Protein AF-A0A2U2PBG3-F1 (afdb_monomer_lite)

Structure (mmCIF, N/CA/C/O backbone):
data_AF-A0A2U2PBG3-F1
#
_entry.id   AF-A0A2U2PBG3-F1
#
loop_
_atom_site.group_PDB
_atom_site.id
_atom_site.type_symbol
_atom_site.label_atom_id
_atom_site.label_alt_id
_atom_site.label_comp_id
_atom_site.label_asym_id
_atom_site.label_entity_id
_atom_site.label_seq_id
_atom_site.pdbx_PDB_ins_code
_atom_site.Cartn_x
_atom_site.Cartn_y
_atom_site.Cartn_z
_atom_site.occupancy
_atom_site.B_iso_or_equiv
_atom_site.auth_seq_id
_atom_site.auth_comp_id
_atom_site.auth_asym_id
_atom_site.auth_atom_id
_atom_site.pdbx_PDB_model_num
ATOM 1 N N . MET A 1 1 ? 21.845 -10.413 -4.622 1.00 60.34 1 MET A N 1
ATOM 2 C CA . MET A 1 1 ? 20.515 -10.968 -4.950 1.00 60.34 1 MET A CA 1
ATOM 3 C C . MET A 1 1 ? 19.485 -10.016 -4.371 1.00 60.34 1 MET A C 1
ATOM 5 O O . MET A 1 1 ? 19.506 -9.815 -3.165 1.00 60.34 1 MET A O 1
ATOM 9 N N . VAL A 1 2 ? 18.680 -9.362 -5.209 1.00 78.56 2 VAL A N 1
ATOM 10 C CA . VAL A 1 2 ? 17.646 -8.423 -4.742 1.00 78.56 2 VAL A CA 1
ATOM 11 C C . VAL A 1 2 ? 16.502 -9.232 -4.131 1.00 78.56 2 VAL A C 1
ATOM 13 O O . VAL A 1 2 ? 16.025 -10.178 -4.760 1.00 78.56 2 VAL A O 1
ATOM 16 N N . SER A 1 3 ? 16.089 -8.922 -2.899 1.00 86.31 3 SER A N 1
ATOM 17 C CA . SER A 1 3 ? 14.971 -9.625 -2.264 1.00 86.31 3 SER A CA 1
ATOM 18 C C . SER A 1 3 ? 13.630 -8.986 -2.634 1.00 86.31 3 SER A C 1
ATOM 20 O O . SER A 1 3 ? 13.545 -7.786 -2.892 1.00 86.31 3 SER A O 1
ATOM 22 N N . ILE A 1 4 ? 12.540 -9.760 -2.564 1.00 84.69 4 ILE A N 1
ATOM 23 C CA . ILE A 1 4 ? 11.165 -9.235 -2.702 1.00 84.69 4 ILE A CA 1
ATOM 24 C C . ILE A 1 4 ? 10.902 -8.077 -1.723 1.00 84.69 4 ILE A C 1
ATOM 26 O O . ILE A 1 4 ? 10.130 -7.166 -2.019 1.00 84.69 4 ILE A O 1
ATOM 30 N N . THR A 1 5 ? 11.547 -8.096 -0.551 1.00 85.88 5 THR A N 1
ATOM 31 C CA . THR A 1 5 ? 11.418 -7.016 0.432 1.00 85.88 5 THR A CA 1
ATOM 32 C C . THR A 1 5 ? 12.027 -5.720 -0.092 1.00 85.88 5 THR A C 1
ATOM 34 O O . THR A 1 5 ? 11.417 -4.666 0.068 1.00 85.88 5 THR A O 1
ATOM 37 N N . ASP A 1 6 ? 13.179 -5.790 -0.750 1.00 85.31 6 ASP A N 1
ATOM 38 C CA . ASP A 1 6 ? 13.869 -4.611 -1.279 1.00 85.31 6 ASP A CA 1
ATOM 39 C C . ASP A 1 6 ? 13.083 -3.995 -2.440 1.00 85.31 6 ASP A C 1
ATOM 41 O O . ASP A 1 6 ? 12.874 -2.783 -2.467 1.00 85.31 6 ASP A O 1
ATOM 45 N N . ILE A 1 7 ? 12.515 -4.839 -3.308 1.00 86.25 7 ILE A N 1
ATOM 46 C CA . ILE A 1 7 ? 11.623 -4.414 -4.397 1.00 86.25 7 ILE A CA 1
ATOM 47 C C . ILE A 1 7 ? 10.373 -3.729 -3.833 1.00 86.25 7 ILE A C 1
ATOM 49 O O . ILE A 1 7 ? 10.001 -2.645 -4.273 1.00 86.25 7 ILE A O 1
ATOM 53 N N . SER A 1 8 ? 9.746 -4.317 -2.807 1.00 84.88 8 SER A N 1
ATOM 54 C CA . SER A 1 8 ? 8.551 -3.735 -2.181 1.00 84.88 8 SER A CA 1
ATOM 55 C C . SER A 1 8 ? 8.821 -2.355 -1.564 1.00 84.88 8 SER A C 1
ATOM 57 O O . SER A 1 8 ? 8.007 -1.446 -1.709 1.00 84.88 8 SER A O 1
ATOM 59 N N . LYS A 1 9 ? 10.002 -2.171 -0.954 1.00 84.56 9 LYS A N 1
ATOM 60 C CA . LYS A 1 9 ? 10.439 -0.886 -0.393 1.00 84.56 9 LYS A CA 1
ATOM 61 C C . LYS A 1 9 ? 10.708 0.146 -1.487 1.00 84.56 9 LYS A C 1
ATOM 63 O O . LYS A 1 9 ? 10.259 1.277 -1.360 1.00 84.56 9 LYS A O 1
ATOM 68 N N . SER A 1 10 ? 11.388 -0.247 -2.565 1.00 80.94 10 SER A N 1
ATOM 69 C CA . SER A 1 10 ? 11.679 0.633 -3.705 1.00 80.94 10 SER A CA 1
ATOM 70 C C . SER A 1 10 ? 10.416 1.098 -4.435 1.00 80.94 10 SER A C 1
ATOM 72 O O . SER A 1 10 ? 10.370 2.216 -4.937 1.00 80.94 10 SER A O 1
ATOM 74 N N . LEU A 1 11 ? 9.392 0.247 -4.493 1.00 83.62 11 LEU A N 1
ATOM 75 C CA . LEU A 1 11 ? 8.099 0.544 -5.116 1.00 83.62 11 LEU A CA 1
ATOM 76 C C . LEU A 1 11 ? 7.112 1.231 -4.162 1.00 83.62 11 LEU A C 1
ATOM 78 O O . LEU A 1 11 ? 6.005 1.557 -4.580 1.00 83.62 11 LEU A O 1
ATOM 82 N N . ASN A 1 12 ? 7.484 1.423 -2.891 1.00 83.25 12 ASN A N 1
ATOM 83 C CA . ASN A 1 12 ? 6.617 1.938 -1.831 1.00 83.25 12 ASN A CA 1
ATOM 84 C C . ASN A 1 12 ? 5.272 1.189 -1.720 1.00 83.25 12 ASN A C 1
ATOM 86 O O . ASN A 1 12 ? 4.218 1.789 -1.523 1.00 83.25 12 ASN A O 1
ATOM 90 N N . VAL A 1 13 ? 5.297 -0.139 -1.858 1.00 81.25 13 VAL A N 1
ATOM 91 C CA . VAL A 1 13 ? 4.108 -0.992 -1.724 1.00 81.25 13 VAL A CA 1
ATOM 92 C C . VAL A 1 13 ? 4.339 -2.115 -0.729 1.00 81.25 13 VAL A C 1
ATOM 94 O O . VAL A 1 13 ? 5.455 -2.579 -0.507 1.00 81.25 13 VAL A O 1
ATOM 97 N N . ASN A 1 14 ? 3.259 -2.618 -0.136 1.00 86.38 14 ASN A N 1
ATOM 98 C CA . ASN A 1 14 ? 3.339 -3.789 0.727 1.00 86.38 14 ASN A CA 1
ATOM 99 C C . ASN A 1 14 ? 3.759 -5.033 -0.086 1.00 86.38 14 ASN A C 1
ATOM 101 O O . ASN A 1 14 ? 3.295 -5.243 -1.208 1.00 86.38 14 ASN A O 1
ATOM 105 N N . ARG A 1 15 ? 4.567 -5.920 0.512 1.00 86.44 15 ARG A N 1
ATOM 106 C CA . ARG A 1 15 ? 4.927 -7.230 -0.064 1.00 86.44 15 ARG A CA 1
ATOM 107 C C . ARG A 1 15 ? 3.707 -8.028 -0.534 1.00 86.44 15 ARG A C 1
ATOM 109 O O . ARG A 1 15 ? 3.780 -8.684 -1.566 1.00 86.44 15 ARG A O 1
ATOM 116 N N . ARG A 1 16 ? 2.572 -7.945 0.174 1.00 86.00 16 ARG A N 1
ATOM 117 C CA . ARG A 1 16 ? 1.319 -8.601 -0.249 1.00 86.00 16 ARG A CA 1
ATOM 118 C C . ARG A 1 16 ? 0.794 -8.051 -1.580 1.00 86.00 16 ARG A C 1
ATOM 120 O O . ARG A 1 16 ? 0.332 -8.828 -2.408 1.00 86.00 16 ARG A O 1
ATOM 127 N N . THR A 1 17 ? 0.893 -6.741 -1.799 1.00 84.19 17 THR A N 1
ATOM 128 C CA . THR A 1 17 ? 0.526 -6.092 -3.066 1.00 84.19 17 THR A CA 1
ATOM 129 C C . THR A 1 17 ? 1.440 -6.555 -4.193 1.00 84.19 17 THR A C 1
ATOM 131 O O . THR A 1 17 ? 0.950 -6.930 -5.254 1.00 84.19 17 THR A O 1
ATOM 134 N N . LEU A 1 18 ? 2.746 -6.630 -3.928 1.00 85.81 18 LEU A N 1
ATOM 135 C CA . LEU A 1 18 ? 3.725 -7.133 -4.890 1.00 85.81 18 LEU A CA 1
ATOM 136 C C . LEU A 1 18 ? 3.441 -8.595 -5.288 1.00 85.81 18 LEU A C 1
ATOM 138 O O . LEU A 1 18 ? 3.420 -8.909 -6.475 1.00 85.81 18 LEU A O 1
ATOM 142 N N . TYR A 1 19 ? 3.117 -9.475 -4.331 1.00 88.06 19 TYR A N 1
ATOM 143 C CA . TYR A 1 19 ? 2.685 -10.848 -4.639 1.00 88.06 19 TYR A CA 1
ATOM 144 C C . TYR A 1 19 ? 1.396 -10.891 -5.464 1.00 88.06 19 TYR A C 1
ATOM 146 O O . TYR A 1 19 ? 1.297 -11.669 -6.409 1.00 88.06 19 TYR A O 1
ATOM 154 N N . ASN A 1 20 ? 0.423 -10.038 -5.139 1.00 86.12 20 ASN A N 1
ATOM 155 C CA . ASN A 1 20 ? -0.838 -9.955 -5.874 1.00 86.12 20 ASN A CA 1
ATOM 156 C C . ASN A 1 20 ? -0.665 -9.470 -7.318 1.00 86.12 20 ASN A C 1
ATOM 158 O O . ASN A 1 20 ? -1.520 -9.749 -8.152 1.00 86.12 20 ASN A O 1
ATOM 162 N N . TRP A 1 21 ? 0.385 -8.712 -7.630 1.00 86.56 21 TRP A N 1
ATOM 163 C CA . TRP A 1 21 ? 0.666 -8.327 -9.012 1.00 86.56 21 TRP A CA 1
ATOM 164 C C . TRP A 1 21 ? 1.177 -9.508 -9.827 1.00 86.56 21 TRP A C 1
ATOM 166 O O . TRP A 1 21 ? 0.699 -9.710 -10.938 1.00 86.56 21 TRP A O 1
ATOM 176 N N . PHE A 1 22 ? 2.044 -10.345 -9.255 1.00 83.19 22 PHE A N 1
ATOM 177 C CA . PHE A 1 22 ? 2.553 -11.539 -9.937 1.00 83.19 22 PHE A CA 1
ATOM 178 C C . PHE A 1 22 ? 1.494 -12.618 -10.189 1.00 83.19 22 PHE A C 1
ATOM 180 O O . PHE A 1 22 ? 1.693 -13.476 -11.043 1.00 83.19 22 PHE A O 1
ATOM 187 N N . THR A 1 23 ? 0.364 -12.589 -9.480 1.00 86.56 23 THR A N 1
ATOM 188 C CA . THR A 1 23 ? -0.758 -13.506 -9.736 1.00 86.56 23 THR A CA 1
ATOM 189 C C . THR A 1 23 ? -1.729 -12.994 -10.799 1.00 86.56 23 THR A C 1
ATOM 191 O O . THR A 1 23 ? -2.601 -13.746 -11.237 1.00 86.56 23 THR A O 1
ATOM 194 N N . ARG A 1 24 ? -1.611 -11.731 -11.233 1.00 86.31 24 ARG A N 1
ATOM 195 C CA . ARG A 1 24 ? -2.486 -11.149 -12.256 1.00 86.31 24 ARG A CA 1
ATOM 196 C C . ARG A 1 24 ? -1.910 -11.383 -13.656 1.00 86.31 24 ARG A C 1
ATOM 198 O O . ARG A 1 24 ? -0.721 -11.176 -13.866 1.00 86.31 24 ARG A O 1
ATOM 205 N N . PRO A 1 25 ? -2.754 -11.706 -14.653 1.00 81.44 25 PRO A N 1
ATOM 206 C CA . PRO A 1 25 ? -2.310 -11.902 -16.036 1.00 81.44 25 PRO A CA 1
ATOM 207 C C . PRO A 1 25 ? -1.916 -10.594 -16.740 1.00 81.44 25 PRO A C 1
ATOM 209 O O . PRO A 1 25 ? -1.335 -10.625 -17.819 1.00 81.44 25 PRO A O 1
ATOM 212 N N . ARG A 1 26 ? -2.271 -9.438 -16.165 1.00 83.31 26 ARG A N 1
ATOM 213 C CA . ARG A 1 26 ? -1.918 -8.110 -16.672 1.00 83.31 26 ARG A CA 1
ATOM 214 C C . ARG A 1 26 ? -1.379 -7.262 -15.532 1.00 83.31 26 ARG A C 1
ATOM 216 O O . ARG A 1 26 ? -2.018 -7.160 -14.483 1.00 83.31 26 ARG A O 1
ATOM 223 N N . ILE A 1 27 ? -0.235 -6.637 -15.774 1.00 84.88 27 ILE A N 1
ATOM 224 C CA . ILE A 1 27 ? 0.441 -5.73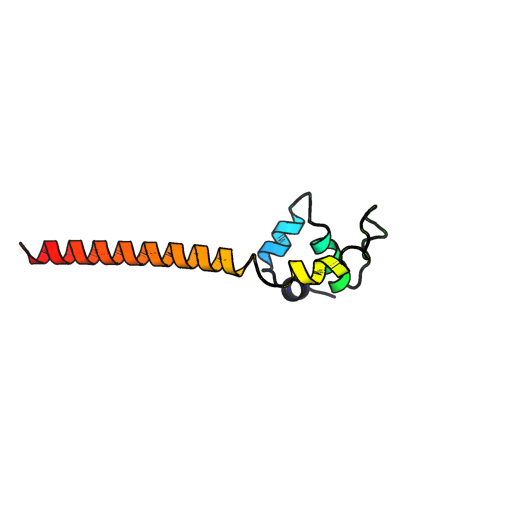4 -14.845 1.00 84.88 27 ILE A CA 1
ATOM 225 C C . ILE A 1 27 ? 0.625 -4.394 -15.570 1.00 84.88 27 ILE A C 1
ATOM 227 O O . ILE A 1 27 ? 0.944 -4.407 -16.759 1.00 84.88 27 ILE A O 1
ATOM 231 N N . PRO A 1 28 ? 0.400 -3.248 -14.902 1.00 83.44 28 PRO A N 1
ATOM 232 C CA . PRO A 1 28 ? 0.651 -1.947 -15.505 1.00 83.44 28 PRO A CA 1
ATOM 233 C C . PRO A 1 28 ? 2.112 -1.790 -15.928 1.00 83.44 28 PRO A C 1
ATOM 235 O O . PRO A 1 28 ? 3.026 -2.156 -15.190 1.00 83.44 28 PRO A O 1
ATOM 238 N N . GLU A 1 29 ? 2.319 -1.169 -17.080 1.00 83.69 29 GLU A N 1
ATOM 239 C CA . GLU A 1 29 ? 3.629 -0.965 -17.698 1.00 83.69 29 GLU A CA 1
ATOM 240 C C . GLU A 1 29 ? 4.636 -0.263 -16.770 1.00 83.69 29 GLU A C 1
ATOM 242 O O . GLU A 1 29 ? 5.757 -0.729 -16.569 1.00 83.69 29 GLU A O 1
ATOM 247 N N . ALA A 1 30 ? 4.185 0.796 -16.089 1.00 80.56 30 ALA A N 1
ATOM 248 C CA . ALA A 1 30 ? 4.987 1.541 -15.121 1.00 80.56 30 ALA A CA 1
ATOM 249 C C . ALA A 1 30 ? 5.508 0.670 -13.964 1.00 80.56 30 ALA A C 1
ATOM 251 O O . ALA A 1 30 ? 6.605 0.896 -13.459 1.00 80.56 30 ALA A O 1
ATOM 252 N N . VAL A 1 31 ? 4.742 -0.340 -13.537 1.00 84.19 31 VAL A N 1
ATOM 253 C CA . VAL A 1 31 ? 5.169 -1.259 -12.471 1.00 84.19 31 VAL A CA 1
ATOM 254 C C . VAL A 1 31 ? 6.274 -2.181 -12.979 1.00 84.19 31 VAL A C 1
ATOM 256 O O . VAL A 1 31 ? 7.251 -2.397 -12.267 1.00 84.19 31 VAL A O 1
ATOM 259 N N . VAL A 1 32 ? 6.149 -2.689 -14.208 1.00 85.94 32 VAL A N 1
ATOM 260 C CA . VAL A 1 32 ? 7.152 -3.568 -14.830 1.00 85.94 32 VAL A CA 1
ATOM 261 C C . VAL A 1 32 ? 8.485 -2.839 -14.993 1.00 85.94 32 VAL A C 1
ATOM 263 O O . VAL A 1 32 ? 9.517 -3.371 -14.587 1.00 85.94 32 VAL A O 1
ATOM 266 N N . LEU A 1 33 ? 8.462 -1.601 -15.491 1.00 84.38 33 LEU A N 1
ATOM 267 C CA . LEU A 1 33 ? 9.676 -0.796 -15.655 1.00 84.38 33 LEU A CA 1
ATOM 268 C C . LEU A 1 33 ? 10.331 -0.443 -14.317 1.00 84.38 33 LEU A C 1
ATOM 270 O O . LEU A 1 33 ? 11.535 -0.618 -14.170 1.00 84.38 33 LEU A O 1
ATOM 274 N N . ASN A 1 34 ? 9.553 -0.068 -13.298 1.00 82.94 34 ASN A N 1
ATOM 275 C CA . ASN A 1 34 ? 10.115 0.191 -11.970 1.00 82.94 34 ASN A CA 1
ATOM 276 C C . ASN A 1 34 ? 10.712 -1.072 -11.316 1.00 82.94 34 ASN A C 1
ATOM 278 O O . ASN A 1 34 ? 11.701 -0.980 -10.587 1.00 82.94 34 ASN A O 1
ATO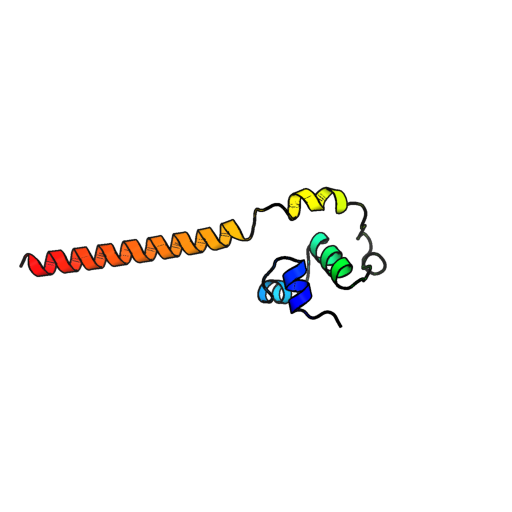M 282 N N . ILE A 1 35 ? 10.122 -2.254 -11.547 1.00 86.94 35 ILE A N 1
ATOM 283 C CA . ILE A 1 35 ? 10.719 -3.525 -11.108 1.00 86.94 35 ILE A CA 1
ATOM 284 C C . ILE A 1 35 ? 12.039 -3.750 -11.846 1.00 86.94 35 ILE A C 1
ATOM 286 O O . ILE A 1 35 ? 13.014 -4.121 -11.199 1.00 86.94 35 ILE A O 1
ATOM 290 N N . GLY A 1 36 ? 12.068 -3.492 -13.157 1.00 85.31 36 GLY A N 1
ATOM 291 C CA . GLY A 1 36 ? 13.253 -3.594 -14.008 1.00 85.31 36 GLY A CA 1
ATOM 292 C C . GLY A 1 36 ? 14.397 -2.734 -13.493 1.00 85.31 36 GLY A C 1
ATOM 293 O O . GLY A 1 36 ? 15.458 -3.261 -13.168 1.00 85.31 36 GLY A O 1
ATOM 294 N N . ASP A 1 37 ? 14.137 -1.447 -13.273 1.00 83.94 37 ASP A N 1
ATOM 295 C CA . ASP A 1 37 ? 15.086 -0.508 -12.670 1.00 83.94 37 ASP A CA 1
ATOM 296 C C . ASP A 1 37 ? 15.608 -1.014 -11.314 1.00 83.94 37 ASP A C 1
ATOM 298 O O . ASP A 1 37 ? 16.807 -0.965 -11.038 1.00 83.94 37 ASP A O 1
ATOM 302 N N . CYS A 1 38 ? 14.720 -1.543 -10.464 1.00 83.88 38 CYS A N 1
ATOM 303 C CA . CYS A 1 38 ? 15.077 -2.025 -9.129 1.00 83.88 38 CYS A CA 1
ATOM 304 C C . CYS A 1 38 ? 15.992 -3.261 -9.162 1.00 83.88 38 CYS A C 1
ATOM 306 O O . CYS A 1 38 ? 16.867 -3.410 -8.306 1.00 83.88 38 CYS A O 1
ATOM 308 N N . ILE A 1 39 ? 15.807 -4.149 -10.143 1.00 87.06 39 ILE A N 1
ATOM 309 C CA . ILE A 1 39 ? 16.628 -5.357 -10.306 1.00 87.06 39 ILE A CA 1
ATOM 310 C C . ILE A 1 39 ? 17.784 -5.172 -11.301 1.00 87.06 39 ILE A C 1
ATOM 312 O O . ILE A 1 39 ? 18.553 -6.111 -11.506 1.00 87.06 39 ILE A O 1
ATOM 316 N N . GLY A 1 40 ? 17.927 -3.981 -11.893 1.00 85.50 40 GLY A N 1
ATOM 317 C CA . GLY A 1 40 ? 18.929 -3.681 -12.915 1.00 85.50 40 GLY A CA 1
ATOM 318 C C . GLY A 1 40 ? 18.704 -4.450 -14.219 1.00 85.50 40 GLY A C 1
ATOM 319 O O . GLY A 1 40 ? 19.667 -4.891 -14.844 1.00 85.50 40 GLY A O 1
ATOM 320 N N . TYR A 1 41 ? 17.443 -4.664 -14.593 1.00 85.75 41 TYR A N 1
ATOM 321 C CA . TYR A 1 41 ? 17.045 -5.425 -15.770 1.00 85.75 41 TYR A CA 1
ATOM 322 C C . TYR A 1 41 ? 16.171 -4.597 -16.707 1.00 85.75 41 TYR A C 1
ATOM 324 O O . TYR A 1 41 ? 15.207 -3.966 -16.280 1.00 85.75 41 TYR A O 1
ATOM 332 N N . ASP A 1 42 ? 16.483 -4.660 -17.997 1.00 83.19 42 ASP A N 1
ATOM 333 C CA . ASP A 1 42 ? 15.710 -3.995 -19.035 1.00 83.19 42 ASP A CA 1
ATOM 334 C C . ASP A 1 42 ? 14.704 -4.967 -19.665 1.00 83.19 42 ASP A C 1
ATOM 336 O O . ASP A 1 42 ? 15.068 -5.919 -20.359 1.00 83.19 42 ASP A O 1
ATOM 340 N N . PHE A 1 43 ? 13.421 -4.721 -19.409 1.00 84.62 43 PHE A N 1
ATOM 341 C CA . PHE A 1 43 ? 12.325 -5.528 -19.935 1.00 84.62 43 PHE A CA 1
ATOM 342 C C . PHE A 1 43 ? 11.931 -5.163 -21.376 1.00 84.62 43 PHE A C 1
ATOM 344 O O . PHE A 1 43 ? 11.200 -5.936 -22.001 1.00 84.62 43 PHE A O 1
ATOM 351 N N . SER A 1 44 ? 12.407 -4.036 -21.924 1.00 82.19 44 SER A N 1
ATOM 352 C CA . SER A 1 44 ? 12.057 -3.583 -23.284 1.00 82.19 44 SER A CA 1
ATOM 353 C C . SER A 1 44 ? 12.458 -4.594 -24.364 1.00 82.19 44 SER A C 1
ATOM 355 O O . SER A 1 44 ? 11.781 -4.757 -25.375 1.00 82.19 44 SER A O 1
ATOM 357 N N . VAL A 1 45 ? 13.514 -5.371 -24.102 1.00 82.38 45 VAL A N 1
ATOM 358 C CA . VAL A 1 45 ? 14.010 -6.430 -24.993 1.00 82.38 45 VAL A CA 1
ATOM 359 C C . VAL A 1 45 ? 13.031 -7.607 -25.102 1.00 82.38 45 VAL A C 1
ATOM 361 O O . VAL A 1 45 ? 13.029 -8.327 -26.099 1.00 82.38 45 VAL A O 1
ATOM 364 N N . GLN A 1 46 ? 12.205 -7.832 -24.078 1.00 84.12 46 GLN A N 1
ATOM 365 C CA . GLN A 1 46 ? 11.321 -8.999 -23.973 1.00 84.12 46 GLN A CA 1
ATOM 366 C C . GLN A 1 46 ? 9.847 -8.665 -24.194 1.00 84.12 46 GLN A C 1
ATOM 368 O O . GLN A 1 46 ? 9.058 -9.557 -24.510 1.00 84.12 46 GLN A O 1
ATOM 373 N N . ILE A 1 47 ? 9.469 -7.403 -24.000 1.00 82.12 47 ILE A N 1
ATOM 374 C CA . ILE A 1 47 ? 8.084 -6.946 -24.033 1.00 82.12 47 ILE A CA 1
ATOM 375 C C . ILE A 1 47 ? 7.959 -5.917 -25.163 1.00 82.12 47 ILE A C 1
ATOM 377 O O . ILE A 1 47 ? 8.349 -4.765 -24.988 1.00 82.12 47 ILE A O 1
ATOM 381 N N . PRO A 1 48 ? 7.426 -6.313 -26.334 1.00 77.56 48 PRO A N 1
ATOM 382 C CA . PRO A 1 48 ? 7.226 -5.395 -27.449 1.00 77.56 48 PRO A CA 1
ATOM 383 C C . PRO A 1 48 ? 6.291 -4.244 -27.054 1.00 77.56 48 PRO A C 1
ATOM 385 O O . PRO A 1 48 ? 5.183 -4.494 -26.576 1.00 77.56 48 PRO A O 1
ATOM 388 N N . GLY A 1 49 ? 6.723 -3.001 -27.282 1.00 75.81 49 GLY A N 1
ATOM 389 C CA . GLY A 1 49 ? 5.967 -1.790 -26.938 1.00 75.81 49 GLY A CA 1
ATOM 390 C C . GLY A 1 49 ? 6.194 -1.267 -25.517 1.00 75.81 49 GLY A C 1
ATOM 391 O O . GLY A 1 49 ? 5.485 -0.356 -25.109 1.00 75.81 49 GLY A O 1
ATOM 392 N N . LEU A 1 50 ? 7.150 -1.841 -24.777 1.00 73.12 50 LEU A N 1
ATOM 393 C CA . LEU A 1 50 ? 7.603 -1.338 -23.483 1.00 73.12 50 LEU A CA 1
ATOM 394 C C . LEU A 1 50 ? 8.746 -0.336 -23.695 1.00 73.12 50 LEU A C 1
ATOM 396 O O . LEU A 1 50 ? 9.917 -0.720 -23.684 1.00 73.12 50 LEU A O 1
ATOM 400 N N . ASP A 1 51 ? 8.410 0.936 -23.896 1.00 67.50 51 ASP A N 1
ATOM 401 C CA . ASP A 1 51 ? 9.400 1.977 -24.175 1.00 67.50 51 ASP A CA 1
ATOM 402 C C . ASP A 1 51 ? 9.718 2.784 -22.907 1.00 67.50 51 ASP A C 1
ATOM 404 O O . ASP A 1 51 ? 8.908 3.551 -22.380 1.00 67.50 51 ASP A O 1
ATOM 408 N N . SER A 1 52 ? 10.960 2.670 -22.429 1.00 61.44 52 SER A N 1
ATOM 409 C CA . SER A 1 52 ? 11.454 3.371 -21.231 1.00 61.44 52 SER A CA 1
ATOM 410 C C . SER A 1 52 ? 11.388 4.907 -21.335 1.00 61.44 52 SER A C 1
ATOM 412 O O . SER A 1 52 ? 11.481 5.604 -20.322 1.00 61.44 52 SER A O 1
ATOM 414 N N . SER A 1 53 ? 11.233 5.460 -22.545 1.00 57.59 53 SER A N 1
ATOM 415 C CA . SER A 1 53 ? 11.216 6.904 -22.807 1.00 57.59 53 SER A CA 1
ATOM 416 C C . SER A 1 53 ? 9.925 7.606 -22.385 1.00 57.59 53 SER A C 1
ATOM 418 O O . SER A 1 53 ? 9.981 8.769 -21.978 1.00 57.59 53 SER A O 1
ATOM 420 N N . ASP A 1 54 ? 8.776 6.926 -22.432 1.00 53.22 54 ASP A N 1
ATOM 421 C CA . ASP A 1 54 ? 7.480 7.575 -22.189 1.00 53.22 54 ASP A CA 1
ATOM 422 C C . ASP A 1 54 ? 7.149 7.698 -20.693 1.00 53.22 54 ASP A C 1
ATOM 424 O O . ASP A 1 54 ? 6.418 8.599 -20.270 1.00 53.22 54 ASP A O 1
ATOM 428 N N . ILE A 1 55 ? 7.768 6.874 -19.842 1.00 53.06 55 ILE A N 1
ATOM 429 C CA . ILE A 1 55 ? 7.436 6.814 -18.409 1.00 53.06 55 ILE A CA 1
ATOM 430 C C . ILE A 1 55 ? 8.161 7.882 -17.584 1.00 53.06 55 ILE A C 1
ATOM 432 O O . ILE A 1 55 ? 7.658 8.293 -16.538 1.00 53.06 55 ILE A O 1
ATOM 436 N N . ILE A 1 56 ? 9.287 8.427 -18.060 1.00 51.53 56 ILE A N 1
ATOM 437 C CA . ILE A 1 56 ? 10.001 9.514 -17.360 1.00 51.53 56 ILE A CA 1
ATOM 438 C C . ILE A 1 56 ? 9.090 10.744 -17.182 1.00 51.53 56 ILE A C 1
ATOM 440 O O . ILE A 1 56 ? 9.193 11.447 -16.176 1.00 51.53 56 ILE A O 1
ATOM 444 N N . ARG A 1 57 ? 8.143 10.964 -18.107 1.00 49.09 57 ARG A N 1
ATOM 445 C CA . ARG A 1 57 ? 7.127 12.024 -17.998 1.00 49.09 57 ARG A CA 1
ATOM 446 C C . ARG A 1 57 ? 6.051 11.699 -16.954 1.00 49.09 57 ARG A C 1
ATOM 448 O O . ARG A 1 57 ? 5.695 12.579 -16.182 1.00 49.09 57 ARG A O 1
ATOM 455 N N . ASN A 1 58 ? 5.638 10.435 -16.844 1.00 48.50 58 ASN A N 1
ATOM 456 C CA . ASN A 1 58 ? 4.637 9.969 -15.872 1.00 48.50 58 ASN A CA 1
ATOM 457 C C . ASN A 1 58 ? 5.204 9.704 -14.462 1.00 48.50 58 ASN A C 1
ATOM 459 O O . ASN A 1 58 ? 4.448 9.532 -13.507 1.00 48.50 58 ASN A O 1
ATOM 463 N N . LYS A 1 59 ? 6.535 9.670 -14.297 1.00 49.09 59 LYS A N 1
ATOM 464 C CA . LYS A 1 59 ? 7.200 9.403 -13.009 1.00 49.09 59 LYS A CA 1
ATOM 465 C C . LYS A 1 59 ? 6.941 10.496 -11.967 1.00 49.09 59 LYS A C 1
ATOM 467 O O . LYS A 1 59 ? 6.977 10.196 -10.779 1.00 49.09 59 LYS A O 1
ATOM 472 N N . LYS A 1 60 ? 6.647 11.732 -12.390 1.00 48.03 60 LYS A N 1
ATOM 473 C CA . LYS A 1 60 ? 6.222 12.806 -11.475 1.00 48.03 60 LYS A CA 1
ATOM 474 C C . LYS A 1 60 ? 4.770 12.641 -11.019 1.00 48.03 60 LYS A C 1
ATOM 476 O 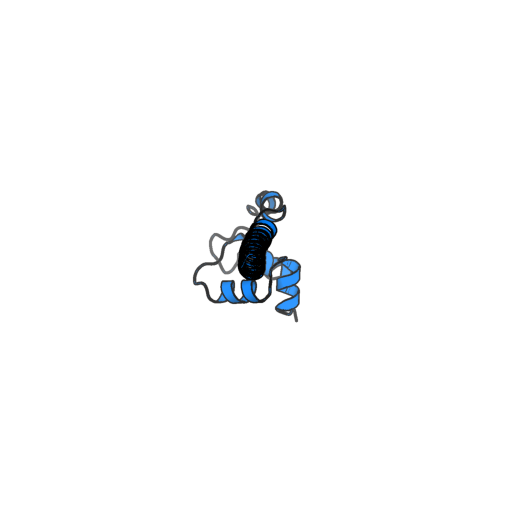O . LYS A 1 60 ? 4.498 12.817 -9.842 1.00 48.03 60 LYS A O 1
ATOM 481 N N . ASP A 1 61 ? 3.887 12.173 -11.895 1.00 45.81 61 ASP A N 1
ATOM 482 C CA . ASP A 1 61 ? 2.454 12.096 -11.586 1.00 45.81 61 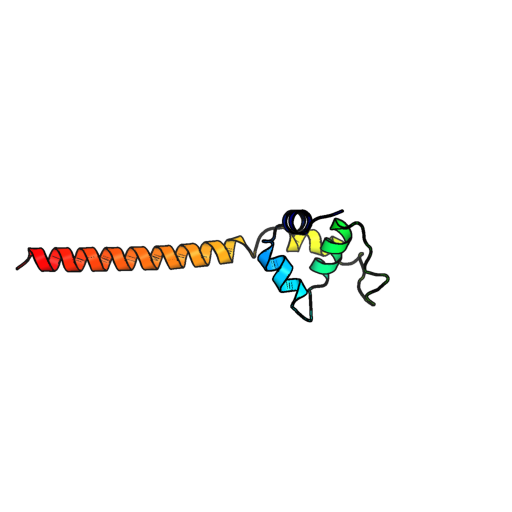ASP A CA 1
ATOM 483 C C . ASP A 1 61 ? 2.045 10.811 -10.840 1.00 45.81 61 ASP A C 1
ATOM 485 O O . ASP A 1 61 ? 1.035 10.798 -10.144 1.00 45.81 61 ASP A O 1
ATOM 489 N N . ILE A 1 62 ? 2.821 9.720 -10.936 1.00 50.94 62 ILE A N 1
ATOM 490 C CA . ILE A 1 62 ? 2.486 8.438 -10.275 1.00 50.94 62 ILE A CA 1
ATOM 491 C C . ILE A 1 62 ? 3.116 8.316 -8.875 1.00 50.94 62 ILE A C 1
ATOM 493 O O . ILE A 1 62 ? 2.548 7.664 -7.997 1.00 50.94 62 ILE A O 1
ATOM 497 N N . PHE A 1 63 ? 4.281 8.933 -8.641 1.00 48.94 63 PHE A N 1
ATOM 498 C CA . PHE A 1 63 ? 4.984 8.843 -7.352 1.00 48.94 63 PHE A CA 1
ATOM 499 C C . PHE A 1 63 ? 4.518 9.882 -6.322 1.00 48.94 63 PHE A C 1
ATOM 501 O O . PHE A 1 63 ? 4.760 9.697 -5.129 1.00 48.94 63 PHE A O 1
ATOM 508 N N . GLU A 1 64 ? 3.801 10.926 -6.742 1.00 42.88 64 GLU A N 1
ATOM 509 C CA . GLU A 1 64 ? 3.329 12.004 -5.869 1.00 42.88 64 GLU A CA 1
ATOM 510 C C . GLU A 1 64 ? 1.839 11.820 -5.491 1.00 42.88 64 GLU A C 1
ATOM 512 O O . GLU A 1 64 ? 0.966 12.610 -5.815 1.00 42.88 64 GLU A O 1
ATOM 517 N N . GLY A 1 65 ? 1.544 10.745 -4.746 1.00 45.59 65 GLY A N 1
ATOM 518 C CA . GLY A 1 65 ? 0.657 10.870 -3.579 1.00 45.59 65 GLY A CA 1
ATOM 519 C C . GLY A 1 65 ? -0.864 10.688 -3.696 1.00 45.59 65 GLY A C 1
ATOM 520 O O . GLY A 1 65 ? -1.580 11.507 -3.123 1.00 45.59 65 GLY A O 1
ATOM 521 N N . THR A 1 66 ? -1.426 9.628 -4.303 1.00 46.47 66 THR A N 1
ATOM 522 C CA . THR A 1 66 ? -2.916 9.518 -4.283 1.00 46.47 66 THR A CA 1
ATOM 523 C C . THR A 1 66 ? -3.572 8.136 -4.171 1.00 46.47 66 THR A C 1
ATOM 525 O O . THR A 1 66 ? -4.776 8.056 -4.352 1.00 46.47 66 THR A O 1
ATOM 528 N N . SER A 1 67 ? -2.892 7.037 -3.822 1.00 50.22 67 SER A N 1
ATOM 529 C CA . SER A 1 67 ? -3.616 5.743 -3.708 1.00 50.22 67 SER A CA 1
ATOM 530 C C . SER A 1 67 ? -3.501 5.017 -2.374 1.00 50.22 67 SER A C 1
ATOM 532 O O . SER A 1 67 ? -4.481 4.412 -1.956 1.00 50.22 67 SER A O 1
ATOM 534 N N . LEU A 1 68 ? -2.371 5.089 -1.667 1.00 51.56 68 LEU A N 1
ATOM 535 C CA . LEU A 1 68 ? -2.228 4.335 -0.414 1.00 51.56 68 LEU A CA 1
ATOM 536 C C . LEU A 1 68 ? -2.826 5.064 0.795 1.00 51.56 68 LEU A C 1
ATOM 538 O O . LEU A 1 68 ? -3.435 4.423 1.642 1.00 51.56 68 LEU A O 1
ATOM 542 N N . SER A 1 69 ? -2.722 6.394 0.853 1.00 53.00 69 SER A N 1
ATOM 543 C CA . SER A 1 69 ? -3.260 7.186 1.967 1.00 53.00 69 SER A CA 1
ATOM 544 C C . SER A 1 69 ? -4.787 7.195 1.982 1.00 53.00 69 SER A C 1
ATOM 546 O O . SER A 1 69 ? -5.386 7.091 3.042 1.00 53.00 69 SER A O 1
ATOM 548 N N . ILE A 1 70 ? -5.422 7.285 0.807 1.00 56.12 70 ILE A N 1
ATOM 549 C CA . ILE A 1 70 ? -6.884 7.375 0.699 1.00 56.12 70 ILE A CA 1
ATOM 550 C C . ILE A 1 70 ? -7.539 6.073 1.154 1.00 56.12 70 ILE A C 1
ATOM 552 O O . ILE A 1 70 ? -8.491 6.124 1.926 1.00 56.12 70 ILE A O 1
ATOM 556 N N . ASP A 1 71 ? -7.021 4.920 0.724 1.00 58.16 71 ASP A N 1
ATOM 557 C CA . ASP A 1 71 ? -7.574 3.630 1.139 1.00 58.16 71 ASP A CA 1
ATOM 558 C C . ASP A 1 71 ? -7.324 3.376 2.632 1.00 58.16 71 ASP A C 1
ATOM 560 O O . ASP A 1 71 ? -8.258 3.021 3.354 1.00 58.16 71 ASP A O 1
ATOM 564 N N . ASP A 1 72 ? -6.109 3.626 3.135 1.00 67.94 72 ASP A N 1
ATOM 565 C CA . ASP A 1 72 ? -5.816 3.460 4.563 1.00 67.94 72 ASP A CA 1
ATOM 566 C C . ASP A 1 72 ? -6.659 4.400 5.435 1.00 67.94 72 ASP A C 1
ATOM 568 O O . ASP A 1 72 ? -7.193 3.974 6.462 1.00 67.94 72 ASP A O 1
ATOM 572 N N . ASP A 1 73 ? -6.826 5.661 5.040 1.00 78.38 73 ASP A N 1
ATOM 573 C CA . ASP A 1 73 ? -7.629 6.617 5.798 1.00 78.38 73 ASP A CA 1
ATOM 574 C C . ASP A 1 73 ? -9.128 6.328 5.669 1.00 78.38 73 ASP A C 1
ATOM 576 O O . ASP A 1 73 ? -9.857 6.464 6.652 1.00 78.38 73 ASP A O 1
ATOM 580 N N . PHE A 1 74 ? -9.597 5.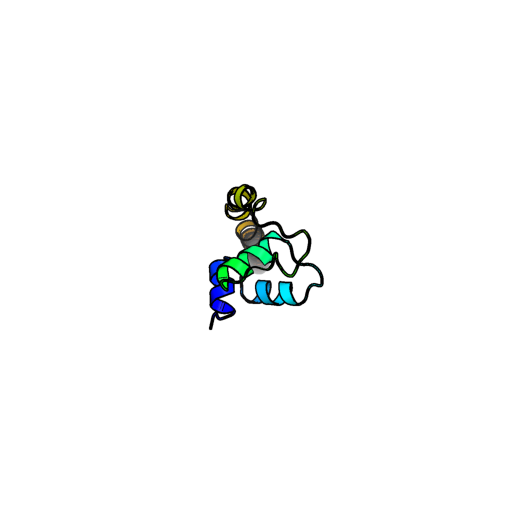815 4.528 1.00 82.56 74 PHE A N 1
ATOM 581 C CA . PHE A 1 74 ? -10.981 5.369 4.357 1.00 82.56 74 PHE A CA 1
ATOM 582 C C . PHE A 1 74 ? -11.328 4.215 5.302 1.00 82.56 74 PHE A C 1
ATOM 584 O O . PHE A 1 74 ? -12.348 4.263 6.000 1.00 82.56 74 PHE A O 1
ATOM 591 N N . TYR A 1 75 ? -10.480 3.184 5.379 1.00 82.69 75 TYR A N 1
ATOM 592 C CA . TYR A 1 75 ? -10.721 2.057 6.283 1.00 82.69 75 TYR A CA 1
ATOM 593 C C . TYR A 1 75 ? -10.557 2.449 7.754 1.00 82.69 75 TYR A C 1
ATOM 595 O O . TYR A 1 75 ? -11.354 1.997 8.582 1.00 82.69 75 TYR A O 1
ATOM 603 N N . LYS A 1 76 ? -9.603 3.332 8.087 1.00 83.69 76 LYS A N 1
ATOM 604 C CA . LYS A 1 76 ? -9.482 3.905 9.439 1.00 83.69 76 LYS A CA 1
ATOM 605 C C . LYS A 1 76 ? -10.734 4.684 9.834 1.00 83.69 76 LYS A C 1
ATOM 607 O O . LYS A 1 76 ? -11.262 4.449 10.917 1.00 83.69 76 LYS A O 1
ATOM 612 N N . MET A 1 77 ? -11.246 5.553 8.962 1.00 89.44 77 MET A N 1
ATOM 613 C CA . MET A 1 77 ? -12.456 6.342 9.225 1.00 89.44 77 MET A CA 1
ATOM 614 C C . MET A 1 77 ? -13.694 5.456 9.363 1.00 89.44 77 MET A C 1
ATOM 616 O O . MET A 1 77 ? -14.496 5.646 10.275 1.00 89.44 77 MET A O 1
ATOM 620 N N . LYS A 1 78 ? -13.831 4.430 8.515 1.00 91.31 78 LYS A N 1
ATOM 621 C CA . LYS A 1 78 ? -14.920 3.451 8.624 1.00 91.31 78 LYS A CA 1
ATOM 622 C C . LYS A 1 78 ? -14.878 2.691 9.952 1.00 91.31 78 LYS A C 1
ATOM 624 O O . LYS A 1 78 ? -15.924 2.465 10.559 1.00 91.31 78 LYS A O 1
ATOM 629 N N . TYR A 1 79 ? -13.685 2.298 10.397 1.00 94.31 79 TYR A N 1
ATOM 630 C CA . TYR A 1 79 ? -13.495 1.642 11.688 1.00 94.31 79 TYR A CA 1
ATOM 631 C C . TYR A 1 79 ? -13.812 2.583 12.857 1.00 94.31 79 TYR A C 1
ATOM 633 O O . TYR A 1 79 ? -14.544 2.192 13.764 1.00 94.31 79 TYR A O 1
ATOM 641 N N . LEU A 1 80 ? -13.329 3.828 12.802 1.00 96.12 80 LEU A N 1
ATOM 642 C CA . LEU A 1 80 ? -13.599 4.851 13.813 1.00 96.12 80 LEU A CA 1
ATOM 643 C C . LEU A 1 80 ? -15.106 5.077 13.984 1.00 96.12 80 LEU A C 1
ATOM 645 O O . LEU A 1 80 ? -15.619 4.963 15.094 1.00 96.12 80 LEU A O 1
ATOM 649 N N . HIS A 1 81 ? -15.828 5.274 12.879 1.00 96.50 81 HIS A N 1
ATOM 650 C CA . HIS A 1 81 ? -17.272 5.501 12.901 1.00 96.50 81 HIS A CA 1
ATOM 651 C C . HIS A 1 81 ? -18.058 4.312 13.476 1.00 96.50 81 HIS A C 1
ATOM 653 O O . HIS A 1 81 ? -19.044 4.481 14.194 1.00 96.50 81 HIS A O 1
ATOM 659 N N . LEU A 1 82 ? -17.622 3.083 13.181 1.00 97.12 82 LEU A N 1
ATOM 660 C CA . LEU A 1 82 ? -18.235 1.884 13.750 1.00 97.12 82 LEU A CA 1
ATOM 661 C C . LEU A 1 82 ? -18.051 1.830 15.274 1.00 97.12 82 LEU A C 1
ATOM 663 O O . LEU A 1 82 ? -18.983 1.469 15.994 1.00 97.12 82 LEU A O 1
ATOM 667 N N . LEU A 1 83 ? -16.862 2.195 15.751 1.00 97.50 83 LEU A N 1
ATOM 668 C CA . LEU A 1 83 ? -16.503 2.175 17.165 1.00 97.50 83 LEU A CA 1
ATOM 669 C C . LEU A 1 83 ? -17.247 3.267 17.948 1.00 97.50 83 LEU A C 1
ATOM 671 O O . LEU A 1 83 ? -17.768 2.999 19.029 1.00 97.50 83 LEU A O 1
ATOM 675 N N . GLU A 1 84 ? -17.389 4.458 17.365 1.00 97.19 84 GLU A N 1
ATOM 676 C CA . GLU A 1 84 ? -18.222 5.541 17.901 1.00 97.19 84 GLU A CA 1
ATOM 677 C C . GLU A 1 84 ? -19.686 5.116 18.038 1.00 97.19 84 GLU A C 1
ATOM 679 O O . GLU A 1 84 ? -20.265 5.233 19.118 1.00 97.19 84 GLU A O 1
ATOM 684 N N . LYS A 1 85 ? -20.276 4.544 16.979 1.00 96.75 85 LYS A N 1
ATOM 685 C CA . LYS A 1 85 ? -21.669 4.076 17.003 1.00 96.75 85 LYS A CA 1
ATOM 686 C C . LYS A 1 85 ? -21.897 2.988 18.055 1.00 96.75 85 LYS A C 1
ATOM 688 O O . LYS A 1 85 ? -22.931 2.980 18.721 1.00 96.75 85 LYS A O 1
ATOM 693 N N . TYR A 1 86 ? -20.943 2.070 18.206 1.00 97.19 86 TYR A N 1
ATOM 694 C CA . TYR A 1 86 ? -21.002 1.034 19.235 1.00 97.19 86 TYR A CA 1
ATOM 695 C C . TYR A 1 86 ? -20.956 1.631 20.646 1.00 97.19 86 TYR A C 1
ATOM 697 O O . TYR A 1 86 ? -21.775 1.267 21.490 1.00 97.19 86 TYR A O 1
ATOM 705 N N . ASN A 1 87 ? -20.043 2.573 20.895 1.00 96.56 87 ASN A N 1
ATOM 706 C CA . ASN A 1 87 ? -19.939 3.245 22.189 1.00 96.56 87 ASN A CA 1
ATOM 707 C C . ASN A 1 87 ? -21.214 4.024 22.527 1.00 96.56 87 ASN A C 1
ATOM 709 O O . ASN A 1 87 ? -21.691 3.933 23.654 1.00 96.56 87 ASN A O 1
ATOM 713 N N . GLN A 1 88 ? -21.807 4.708 21.547 1.00 95.94 88 GLN A N 1
ATOM 714 C CA . GLN A 1 88 ? -23.068 5.425 21.730 1.00 95.94 88 GLN A CA 1
ATOM 715 C C . GLN A 1 88 ? -24.211 4.476 22.115 1.00 95.94 88 GLN A C 1
ATOM 717 O O . GLN A 1 88 ? -24.906 4.712 23.097 1.00 95.94 88 GLN A O 1
ATOM 722 N N . MET A 1 89 ? -24.357 3.347 21.412 1.00 95.00 89 MET A N 1
ATOM 723 C CA . MET A 1 89 ? -25.347 2.326 21.780 1.00 95.00 89 MET A CA 1
ATOM 724 C C . MET A 1 89 ? -25.111 1.770 23.189 1.00 95.00 89 MET A C 1
ATOM 726 O O . MET A 1 89 ? -26.065 1.488 23.914 1.00 95.00 89 MET A O 1
ATOM 730 N N . LEU A 1 90 ? -23.849 1.596 23.587 1.00 95.00 90 LEU A N 1
ATOM 731 C CA . LEU A 1 90 ? -23.501 1.113 24.919 1.00 95.00 90 LEU A CA 1
ATOM 732 C C . LEU A 1 90 ? -23.865 2.135 26.007 1.00 95.00 90 LEU A C 1
ATOM 734 O O . LEU A 1 90 ? -24.371 1.745 27.061 1.00 95.00 90 LEU A O 1
ATOM 738 N N . GLU A 1 91 ? -23.638 3.425 25.753 1.00 93.75 91 GLU A N 1
ATOM 739 C CA . GLU A 1 91 ? -24.065 4.517 26.632 1.00 93.75 91 GLU A CA 1
ATOM 740 C C . GLU A 1 91 ? -25.588 4.608 26.728 1.00 93.75 91 GLU A C 1
ATOM 742 O O . GLU A 1 91 ? -26.111 4.676 27.839 1.00 93.75 91 GLU A O 1
ATOM 747 N N . ASP A 1 92 ? -26.306 4.505 25.610 1.00 92.50 92 ASP A N 1
ATOM 748 C CA . ASP A 1 92 ? -27.770 4.510 25.593 1.00 92.50 92 ASP A CA 1
ATOM 749 C C . ASP A 1 92 ? -28.332 3.357 26.436 1.00 92.50 92 ASP A C 1
ATOM 751 O O . ASP A 1 92 ? -29.158 3.568 27.325 1.00 92.50 92 ASP A O 1
ATOM 755 N N . ILE A 1 93 ? -27.832 2.131 26.233 1.00 93.25 93 ILE A N 1
ATOM 756 C CA . ILE A 1 93 ? -28.219 0.958 27.035 1.00 93.25 93 ILE A CA 1
ATOM 757 C C . ILE A 1 93 ? -27.934 1.197 28.520 1.00 93.25 93 ILE A C 1
ATOM 759 O O . ILE A 1 93 ? -28.740 0.829 29.382 1.00 93.25 93 ILE A O 1
ATOM 763 N N . ARG A 1 94 ? -26.782 1.798 28.834 1.00 90.69 94 ARG A N 1
ATOM 764 C CA . ARG A 1 94 ? -26.400 2.125 30.206 1.00 90.69 94 ARG A CA 1
ATOM 765 C C . ARG A 1 94 ? -27.391 3.116 30.818 1.00 90.69 94 ARG A C 1
ATOM 767 O O . ARG A 1 94 ? -27.873 2.857 31.915 1.00 90.69 94 ARG A O 1
ATOM 774 N N . LEU A 1 95 ? -27.731 4.196 30.119 1.00 85.00 95 LEU A N 1
ATOM 775 C CA . LEU A 1 95 ? -28.668 5.221 30.589 1.00 85.00 95 LEU A CA 1
ATOM 776 C C . LEU A 1 95 ? -30.079 4.660 30.797 1.00 85.00 95 LEU A C 1
ATOM 778 O O . LEU A 1 95 ? -30.667 4.886 31.854 1.00 85.00 95 LEU A O 1
ATOM 782 N N . TYR A 1 96 ? -30.584 3.853 29.859 1.00 80.62 96 TYR A N 1
ATOM 783 C CA . TYR A 1 96 ? -31.876 3.177 30.010 1.00 80.62 96 TYR A CA 1
ATOM 784 C C . TYR A 1 96 ? -31.918 2.301 31.268 1.00 80.62 96 TYR A C 1
ATOM 786 O O . TYR A 1 96 ? -32.879 2.377 32.033 1.00 80.62 96 TYR A O 1
ATOM 794 N N . ARG A 1 97 ? -30.853 1.533 31.537 1.00 77.00 97 ARG A N 1
ATOM 795 C CA . ARG A 1 97 ? -30.760 0.645 32.708 1.00 77.00 97 ARG A CA 1
ATOM 796 C C . ARG A 1 97 ? -30.749 1.385 34.053 1.00 77.00 97 ARG A C 1
ATOM 798 O O . ARG A 1 97 ? -31.157 0.794 35.042 1.00 77.00 97 ARG A O 1
ATOM 805 N N . PHE A 1 98 ? -30.283 2.633 34.110 1.00 71.88 98 PHE A N 1
ATOM 806 C CA . PHE A 1 98 ? -30.262 3.435 35.346 1.00 71.88 98 PHE A CA 1
ATOM 807 C C . PHE A 1 98 ? -31.499 4.332 35.525 1.00 71.88 98 PHE A C 1
ATOM 809 O O . PHE A 1 98 ? -31.611 5.010 36.542 1.00 71.88 98 PHE A O 1
ATOM 816 N N . SER A 1 99 ? -32.415 4.348 34.550 1.00 59.81 99 SER A N 1
ATOM 817 C CA . SER A 1 99 ? -33.663 5.128 34.592 1.00 59.81 99 SER A CA 1
ATOM 818 C C . SER A 1 99 ? -34.899 4.333 35.050 1.00 59.81 99 SER A C 1
ATOM 820 O O . SER A 1 99 ? -35.980 4.908 35.151 1.00 59.81 99 SER A O 1
ATOM 822 N N . THR A 1 100 ? -34.746 3.028 35.316 1.00 48.41 100 THR A N 1
ATOM 823 C CA . THR A 1 100 ? -35.771 2.119 35.873 1.00 48.41 100 THR 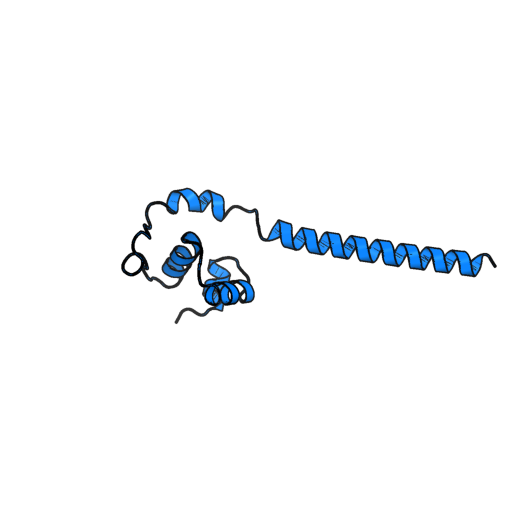A CA 1
ATOM 824 C C . THR A 1 100 ? -35.313 1.618 37.235 1.00 48.41 100 THR A C 1
ATOM 826 O O . THR A 1 100 ? -36.170 1.501 38.136 1.00 48.41 100 THR A O 1
#

Secondary structure (DSSP, 8-state):
---HHHHHHHTTS-HHHHHHHHTSS---HHHHHHHHHHHT---TTTSTT--HHHHHHHHHHHHSSSSHHHHHHHHHHHHHHHHHHHHHHHHHHHHHHH--

Radius of gyration: 22.59 Å; chains: 1; bounding box: 56×26×63 Å

Foldseek 3Di:
DQDLVQLCVQVVHDSVVVVVQVVDPDHDLLSVVSSCVSVVHDCCVPDPPSDPVPCVVVVVVPVPDDDPCVVVVVVVVVVVVVVVVVVVVVVVVVVVVVVD

Organism: NCBI:txid2173175

Sequence (100 aa):
MVSITDISKSLNVNRRTLYNWFTRPRIPEAVVLNIGDCIGYDFSVQIPGLDSSDIIRNKKDIFEGTSLSIDDDFYKMKYLHLLEKYNQMLEDIRLYRFST

pLDDT: mean 77.83, std 15.52, range [42.88, 97.5]